Protein AF-A0A669QGY7-F1 (afdb_monomer_lite)

pLDDT: mean 76.97, std 15.68, range [46.59, 95.19]

Sequence (82 aa):
MAQTLQMEIPNFGNSILECLNEQRLQGLYCDVSVVVKGHAFKAHRAVLAASSSYFRDLFNSTPPPRGRGLAKPLPHGVNMGL

Structure (mmCIF, N/CA/C/O backbone):
data_AF-A0A669QGY7-F1
#
_entry.id   AF-A0A669QGY7-F1
#
loop_
_atom_site.group_PDB
_atom_site.id
_atom_site.type_symbol
_atom_site.label_atom_id
_atom_site.label_alt_id
_atom_site.label_comp_id
_atom_site.label_asym_id
_atom_site.label_entity_id
_atom_site.label_seq_id
_atom_site.pdbx_PDB_ins_code
_atom_site.Cartn_x
_atom_site.Cartn_y
_atom_site.Cartn_z
_atom_site.occupancy
_atom_site.B_iso_or_equiv
_atom_site.auth_seq_id
_atom_site.auth_comp_id
_atom_site.auth_asym_id
_atom_site.auth_atom_id
_atom_site.pdbx_PDB_model_num
ATOM 1 N N . MET A 1 1 ? 5.318 -7.974 -37.131 1.00 46.59 1 MET A N 1
ATOM 2 C CA . MET A 1 1 ? 5.520 -8.938 -36.029 1.00 46.59 1 MET A CA 1
ATOM 3 C C . MET A 1 1 ? 6.343 -8.225 -34.968 1.00 46.59 1 MET A C 1
ATOM 5 O O . MET A 1 1 ? 7.506 -7.947 -35.228 1.00 46.59 1 MET A O 1
ATOM 9 N N . ALA A 1 2 ? 5.736 -7.796 -33.859 1.00 50.97 2 ALA A N 1
ATOM 10 C CA . ALA A 1 2 ? 6.481 -7.158 -32.775 1.00 50.97 2 ALA A CA 1
ATOM 11 C C . ALA A 1 2 ? 7.160 -8.263 -31.960 1.00 50.97 2 ALA A C 1
ATOM 13 O O . ALA A 1 2 ? 6.477 -9.119 -31.404 1.00 50.97 2 ALA A O 1
ATOM 14 N N . GLN A 1 3 ? 8.491 -8.292 -31.960 1.00 53.72 3 GLN A N 1
ATOM 15 C CA . GLN A 1 3 ? 9.242 -9.205 -31.106 1.00 53.72 3 GLN A CA 1
ATOM 16 C C . GLN A 1 3 ? 9.284 -8.602 -29.705 1.00 53.72 3 GLN A C 1
ATOM 18 O O . GLN A 1 3 ? 9.899 -7.558 -29.488 1.00 53.72 3 GLN A O 1
ATOM 23 N N . THR A 1 4 ? 8.591 -9.233 -28.764 1.00 61.50 4 THR A N 1
ATOM 24 C CA . THR A 1 4 ? 8.677 -8.879 -27.350 1.00 61.50 4 THR A CA 1
ATOM 25 C C . THR A 1 4 ? 10.029 -9.362 -26.833 1.00 61.50 4 THR A C 1
ATOM 27 O O . THR A 1 4 ? 10.240 -10.562 -26.680 1.00 61.50 4 THR A O 1
ATOM 30 N N . LEU A 1 5 ? 10.962 -8.440 -26.593 1.00 59.66 5 LEU A N 1
ATOM 31 C CA . LEU A 1 5 ? 12.221 -8.740 -25.911 1.00 59.66 5 LEU A CA 1
ATOM 32 C C . LEU A 1 5 ? 11.906 -9.029 -24.440 1.00 59.66 5 LEU A C 1
ATOM 34 O O . LEU A 1 5 ? 11.734 -8.111 -23.638 1.00 59.66 5 LEU A O 1
ATOM 38 N N . GLN A 1 6 ? 11.778 -10.307 -24.091 1.00 59.66 6 GLN A N 1
ATOM 39 C CA . GLN A 1 6 ? 11.694 -10.736 -22.699 1.00 59.66 6 GLN A CA 1
ATOM 40 C C . GLN A 1 6 ? 13.088 -10.618 -22.075 1.00 59.66 6 GLN A C 1
ATOM 42 O O . GLN A 1 6 ? 13.911 -11.520 -22.184 1.00 59.66 6 GLN A O 1
ATOM 47 N N . MET A 1 7 ? 13.376 -9.473 -21.454 1.00 60.91 7 MET A N 1
ATOM 48 C CA . MET A 1 7 ? 14.477 -9.377 -20.499 1.00 60.91 7 MET A CA 1
ATOM 49 C C . MET A 1 7 ? 14.003 -9.958 -19.170 1.00 60.91 7 MET A C 1
ATOM 51 O O . MET A 1 7 ? 13.177 -9.355 -18.485 1.00 60.91 7 MET A O 1
ATOM 55 N N . GLU A 1 8 ? 14.526 -11.122 -18.800 1.00 66.31 8 GLU A N 1
ATOM 56 C CA . GLU A 1 8 ? 14.364 -11.656 -17.452 1.00 66.31 8 GLU A CA 1
ATOM 57 C C . GLU A 1 8 ? 15.439 -11.047 -16.553 1.00 66.31 8 GLU A C 1
ATOM 59 O O . GLU A 1 8 ? 16.614 -11.404 -16.620 1.0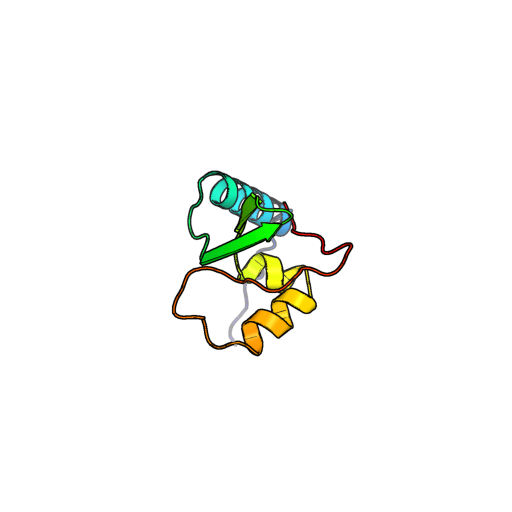0 66.31 8 GLU A O 1
ATOM 64 N N . ILE A 1 9 ? 15.042 -10.083 -15.720 1.00 74.88 9 ILE A N 1
ATOM 65 C CA . ILE A 1 9 ? 15.904 -9.577 -14.653 1.00 74.88 9 ILE A CA 1
ATOM 66 C C . ILE A 1 9 ? 15.812 -10.589 -13.498 1.00 74.88 9 ILE A C 1
ATOM 68 O O . ILE A 1 9 ? 14.740 -10.724 -12.896 1.00 74.88 9 ILE A O 1
ATOM 72 N N . PRO A 1 10 ? 16.890 -11.324 -13.172 1.00 79.88 10 PRO A N 1
ATOM 73 C CA . PRO A 1 10 ? 16.859 -12.274 -12.068 1.00 79.88 10 PRO A CA 1
ATOM 74 C C . PRO A 1 10 ? 16.544 -11.539 -10.760 1.00 79.88 10 PRO A C 1
ATOM 76 O O . PRO A 1 10 ? 17.037 -10.440 -10.521 1.00 79.88 10 PRO A O 1
ATOM 79 N N . ASN A 1 11 ? 15.709 -12.141 -9.910 1.00 83.38 11 ASN A N 1
ATOM 80 C CA . ASN A 1 11 ? 15.265 -11.578 -8.625 1.00 83.38 11 ASN A CA 1
ATOM 81 C C . ASN A 1 11 ? 14.502 -10.241 -8.694 1.00 83.38 11 ASN A C 1
ATOM 83 O O . ASN A 1 11 ? 14.306 -9.611 -7.655 1.00 83.38 11 ASN A O 1
ATOM 87 N N . PHE A 1 12 ? 14.000 -9.836 -9.866 1.00 86.38 12 PHE A N 1
ATOM 88 C CA . PHE A 1 12 ? 13.291 -8.563 -10.044 1.00 86.38 12 PHE A CA 1
ATOM 89 C C . PHE A 1 12 ? 12.181 -8.327 -9.013 1.00 86.38 12 PHE A C 1
ATOM 91 O O . PHE A 1 12 ? 12.111 -7.258 -8.413 1.00 86.38 12 PHE A O 1
ATOM 98 N N . GLY A 1 13 ? 11.348 -9.342 -8.753 1.00 87.06 13 GLY A N 1
ATOM 99 C CA . GLY A 1 13 ? 10.267 -9.237 -7.771 1.00 87.06 13 GLY A CA 1
ATOM 100 C C . GLY A 1 13 ? 10.764 -8.871 -6.369 1.00 87.06 13 GLY A C 1
ATOM 101 O O . GLY A 1 13 ? 10.204 -7.977 -5.742 1.00 87.06 13 GLY A O 1
ATOM 102 N N . ASN A 1 14 ? 11.849 -9.497 -5.908 1.00 88.44 14 ASN A N 1
ATOM 103 C CA . ASN A 1 14 ? 12.416 -9.229 -4.585 1.00 88.44 14 ASN A CA 1
ATOM 104 C C . ASN A 1 14 ? 13.010 -7.819 -4.507 1.00 88.44 14 ASN A C 1
ATOM 106 O O . ASN A 1 14 ? 12.723 -7.104 -3.553 1.00 88.44 14 ASN A O 1
ATOM 110 N N . SER A 1 15 ? 13.759 -7.389 -5.528 1.00 90.19 15 SER A N 1
ATOM 111 C CA . SER A 1 15 ? 14.325 -6.033 -5.576 1.00 90.19 15 SER A CA 1
ATOM 112 C C . SER A 1 15 ? 13.244 -4.948 -5.572 1.00 90.19 15 SER A C 1
ATOM 114 O O . SER A 1 15 ? 13.394 -3.915 -4.922 1.00 90.19 15 SER A O 1
ATOM 116 N N . ILE A 1 16 ? 12.121 -5.183 -6.259 1.00 91.88 16 ILE A N 1
ATOM 117 C CA . ILE A 1 16 ? 10.979 -4.262 -6.233 1.00 91.88 16 ILE A CA 1
ATOM 118 C C . ILE A 1 16 ? 10.322 -4.237 -4.851 1.00 91.88 16 ILE A C 1
ATOM 120 O O . ILE A 1 16 ? 10.026 -3.157 -4.345 1.00 91.88 16 ILE A O 1
ATOM 124 N N . LEU A 1 17 ? 10.106 -5.397 -4.224 1.00 91.06 17 LEU A N 1
ATOM 125 C CA . LEU A 1 17 ? 9.528 -5.463 -2.878 1.00 91.06 17 LEU A CA 1
ATOM 126 C C . LEU A 1 17 ? 10.415 -4.772 -1.835 1.00 91.06 17 LEU A C 1
ATOM 128 O O . LEU A 1 17 ? 9.892 -4.0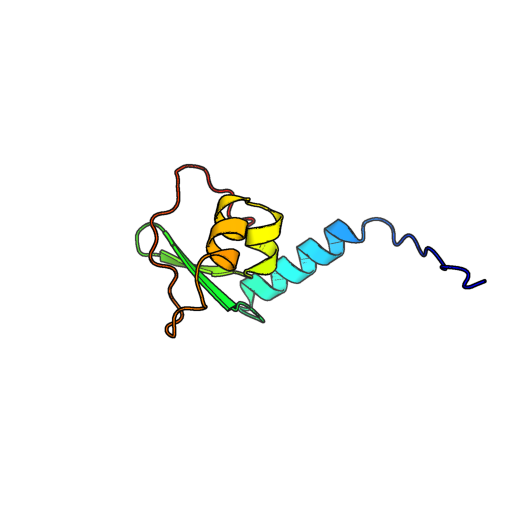68 -0.974 1.00 91.06 17 LEU A O 1
ATOM 132 N N . GLU A 1 18 ? 11.736 -4.912 -1.941 1.00 92.31 18 GLU A N 1
ATOM 133 C CA . GLU A 1 18 ? 12.702 -4.221 -1.083 1.00 92.31 18 GLU A CA 1
ATOM 134 C C . GLU A 1 18 ? 12.613 -2.697 -1.252 1.00 92.31 18 GLU A C 1
ATOM 136 O O . GLU A 1 18 ? 12.425 -1.975 -0.273 1.00 92.31 18 GLU A O 1
ATOM 141 N N . CYS A 1 19 ? 12.605 -2.203 -2.494 1.00 93.81 19 CYS A N 1
ATOM 142 C CA . CYS A 1 19 ? 12.449 -0.774 -2.769 1.00 93.81 19 CYS A CA 1
ATOM 143 C C . CYS A 1 19 ? 11.102 -0.220 -2.261 1.00 93.81 19 CYS A C 1
ATOM 145 O O . CYS A 1 19 ? 11.049 0.846 -1.644 1.00 93.81 19 CYS A O 1
ATOM 147 N N . LEU A 1 20 ? 9.997 -0.948 -2.465 1.00 93.50 20 LEU A N 1
ATOM 148 C CA . LEU A 1 20 ? 8.677 -0.556 -1.951 1.00 93.50 20 LEU A CA 1
ATOM 149 C C . LEU A 1 20 ? 8.657 -0.512 -0.418 1.00 93.50 20 LEU A C 1
ATOM 151 O O . LEU A 1 20 ? 8.015 0.359 0.175 1.00 93.50 20 LEU A O 1
ATOM 155 N N . ASN A 1 21 ? 9.388 -1.417 0.229 1.00 92.94 21 ASN A N 1
ATOM 156 C CA . ASN A 1 21 ? 9.532 -1.433 1.674 1.00 92.94 21 ASN A CA 1
ATOM 157 C C . ASN A 1 21 ? 10.289 -0.201 2.196 1.00 92.94 21 ASN A C 1
ATOM 159 O O . ASN A 1 21 ? 9.842 0.447 3.143 1.00 92.94 21 ASN A O 1
ATOM 163 N N . GLU A 1 22 ? 11.392 0.178 1.553 1.00 95.19 22 GLU A N 1
ATOM 164 C CA . GLU A 1 22 ? 12.135 1.398 1.891 1.00 95.19 22 GLU A CA 1
ATOM 165 C C . GLU A 1 22 ? 11.276 2.655 1.713 1.00 95.19 22 GLU A C 1
ATOM 167 O O . GLU A 1 22 ? 11.214 3.507 2.604 1.00 95.19 22 GLU A O 1
ATOM 172 N N . GLN A 1 23 ? 10.546 2.747 0.597 1.00 94.94 23 GLN A N 1
ATOM 173 C CA . GLN A 1 23 ? 9.607 3.842 0.347 1.00 94.94 23 GLN A CA 1
ATOM 174 C C . GLN A 1 23 ? 8.540 3.918 1.441 1.00 94.94 23 GLN A C 1
ATOM 176 O O . GLN A 1 23 ? 8.232 5.006 1.930 1.00 94.94 23 GLN A O 1
ATOM 181 N N . ARG A 1 24 ? 8.014 2.768 1.882 1.00 94.00 24 ARG A N 1
ATOM 182 C CA . ARG A 1 24 ? 7.040 2.691 2.976 1.00 94.00 24 ARG A CA 1
ATOM 183 C C . ARG A 1 24 ? 7.606 3.246 4.280 1.00 94.00 24 ARG A C 1
ATOM 185 O O . ARG A 1 24 ? 6.927 4.043 4.930 1.00 94.00 24 ARG A O 1
ATOM 192 N N . LEU A 1 25 ? 8.827 2.856 4.649 1.00 92.19 25 LEU A N 1
ATOM 193 C CA . LEU A 1 25 ? 9.504 3.333 5.862 1.00 92.19 25 LEU A CA 1
ATOM 194 C C . LEU A 1 25 ? 9.755 4.847 5.824 1.00 92.19 25 LEU A C 1
ATOM 196 O O . LEU A 1 25 ? 9.587 5.523 6.837 1.00 92.19 25 LEU A O 1
ATOM 200 N N . GLN A 1 26 ? 10.070 5.394 4.649 1.00 94.75 26 GLN A N 1
ATOM 201 C CA . GLN A 1 26 ? 10.223 6.838 4.433 1.00 94.75 26 GLN A CA 1
ATOM 202 C C . GLN A 1 26 ? 8.876 7.576 4.288 1.00 94.75 26 GLN A C 1
ATOM 204 O O . GLN A 1 26 ? 8.826 8.805 4.274 1.00 94.75 26 GLN A O 1
ATOM 209 N N . GLY A 1 27 ? 7.759 6.847 4.189 1.00 90.62 27 GLY A N 1
ATOM 210 C CA . GLY A 1 27 ? 6.428 7.406 3.957 1.00 90.62 27 GLY A CA 1
ATOM 211 C C . GLY A 1 27 ? 6.218 7.961 2.545 1.00 90.62 27 GLY A C 1
ATOM 212 O O . GLY A 1 27 ? 5.302 8.764 2.353 1.00 90.62 27 GLY A O 1
ATOM 213 N N . LEU A 1 28 ? 7.046 7.554 1.582 1.00 92.38 28 LEU A N 1
ATOM 214 C CA . LEU A 1 28 ? 6.974 7.956 0.182 1.00 92.38 28 LEU A CA 1
ATOM 215 C C . LE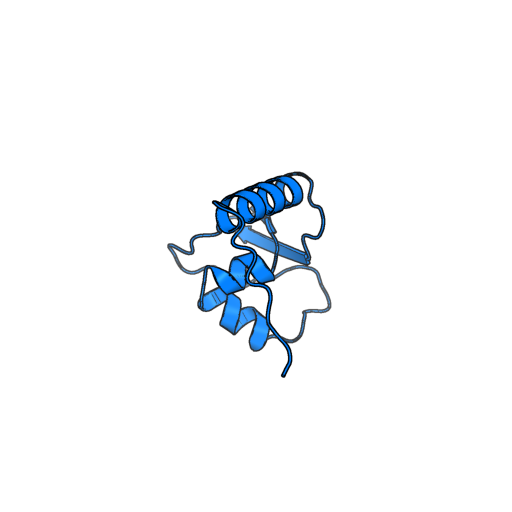U A 1 28 ? 5.904 7.156 -0.557 1.00 92.38 28 LEU A C 1
ATOM 217 O O . LEU A 1 28 ? 5.817 5.934 -0.433 1.00 92.38 28 LEU A O 1
ATOM 221 N N . TYR A 1 29 ? 5.087 7.864 -1.337 1.00 92.88 29 TYR A N 1
ATOM 222 C CA . TYR A 1 29 ? 4.006 7.301 -2.158 1.00 92.88 29 TYR A CA 1
ATOM 223 C C . TYR A 1 29 ? 2.935 6.510 -1.385 1.00 92.88 29 TYR A C 1
ATOM 225 O O . TYR A 1 29 ? 2.022 5.964 -1.998 1.00 92.88 29 TYR A O 1
ATOM 233 N N . CYS A 1 30 ? 3.004 6.473 -0.050 1.00 90.69 30 CYS A N 1
ATOM 234 C CA . CYS A 1 30 ? 1.980 5.875 0.794 1.00 90.69 30 CYS A CA 1
ATOM 235 C C . CYS A 1 30 ? 0.682 6.677 0.674 1.00 90.69 30 CYS A C 1
ATOM 237 O O . CYS A 1 30 ? 0.591 7.825 1.116 1.00 90.69 30 CYS A O 1
ATOM 239 N N . ASP A 1 31 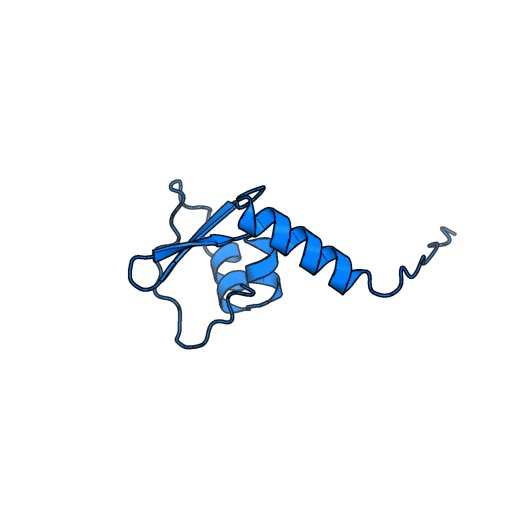? -0.329 6.050 0.093 1.00 90.94 31 ASP A N 1
ATOM 240 C CA . ASP A 1 31 ? -1.632 6.632 -0.216 1.00 90.94 31 ASP A CA 1
ATOM 241 C C . ASP A 1 31 ? -2.735 6.164 0.748 1.00 90.94 31 ASP A C 1
ATOM 243 O O . ASP A 1 31 ? -3.858 6.674 0.711 1.00 90.94 31 ASP A O 1
ATOM 247 N N . VAL A 1 32 ? -2.416 5.232 1.652 1.00 87.31 32 VAL A N 1
ATOM 248 C CA . VAL A 1 32 ? -3.314 4.747 2.700 1.00 87.31 32 VAL A CA 1
ATOM 249 C C . VAL A 1 32 ? -2.596 4.621 4.042 1.00 87.31 32 VAL A C 1
ATOM 251 O O . VAL A 1 32 ? -1.418 4.274 4.120 1.00 87.31 32 VAL A O 1
ATOM 254 N N . SER A 1 33 ? -3.340 4.878 5.117 1.00 88.38 33 SER A N 1
ATOM 255 C CA . SER A 1 33 ? -2.936 4.552 6.482 1.00 88.38 33 SER A CA 1
ATOM 256 C C . SER A 1 33 ? -3.919 3.557 7.076 1.00 88.38 33 SER A C 1
ATOM 258 O O . SER A 1 33 ? -5.134 3.772 7.044 1.00 88.38 33 SER A O 1
ATOM 260 N N . VAL A 1 34 ? -3.389 2.479 7.637 1.00 84.56 34 VAL A N 1
ATOM 261 C CA . VAL A 1 34 ? -4.171 1.429 8.276 1.00 84.56 34 VAL A CA 1
ATOM 262 C C . VAL A 1 34 ? -3.999 1.525 9.784 1.00 84.56 34 VAL A C 1
ATOM 264 O O . VAL A 1 34 ? -2.876 1.549 10.280 1.00 84.56 34 VAL A O 1
ATOM 267 N N . VAL A 1 35 ? -5.108 1.608 10.517 1.00 83.25 35 VAL A N 1
ATOM 268 C CA . VAL A 1 35 ? -5.086 1.778 11.973 1.00 83.25 35 VAL A CA 1
ATOM 269 C C . VAL A 1 35 ? -5.345 0.442 12.657 1.00 83.25 35 VAL A C 1
ATOM 271 O O . VAL A 1 35 ? -6.402 -0.158 12.478 1.00 83.25 35 VAL A O 1
ATOM 274 N N . VAL A 1 36 ? -4.396 -0.007 13.477 1.00 80.12 36 VAL A N 1
ATOM 275 C CA . VAL A 1 36 ? -4.495 -1.236 14.272 1.00 80.12 36 VAL A CA 1
ATOM 276 C C . VAL A 1 36 ? -4.295 -0.880 15.735 1.00 80.12 36 VAL A C 1
ATOM 278 O O . VAL A 1 36 ? -3.247 -0.358 16.102 1.00 80.12 36 VAL A O 1
ATOM 281 N N . LYS A 1 37 ? -5.293 -1.153 16.585 1.00 81.88 37 LYS A N 1
ATOM 282 C CA . LYS A 1 37 ? -5.217 -0.887 18.038 1.00 81.88 37 LYS A CA 1
ATOM 283 C C . LYS A 1 37 ? -4.718 0.539 18.355 1.00 81.88 37 LYS A C 1
ATOM 285 O O . LYS A 1 37 ? -3.818 0.729 19.167 1.00 81.88 37 LYS A O 1
ATOM 290 N N . GLY A 1 38 ? -5.248 1.537 17.644 1.00 81.75 38 GLY A N 1
ATOM 291 C CA . GLY A 1 38 ? -4.882 2.950 17.814 1.00 81.75 38 GLY A CA 1
ATOM 292 C C . GLY A 1 38 ? -3.564 3.387 17.159 1.00 81.75 38 GLY A C 1
ATOM 293 O O . GLY A 1 38 ? -3.271 4.577 17.159 1.00 81.75 38 GLY A O 1
ATOM 294 N N . HIS A 1 39 ? -2.798 2.476 16.556 1.00 81.88 39 HIS A N 1
ATOM 295 C CA . HIS A 1 39 ? -1.547 2.794 15.865 1.00 81.88 39 HIS A CA 1
ATOM 296 C C . HIS A 1 39 ? -1.771 2.849 14.355 1.00 81.88 39 HIS A C 1
ATOM 298 O O . HIS A 1 39 ? -2.345 1.924 13.783 1.00 81.88 39 HIS A O 1
ATOM 304 N N . ALA A 1 40 ? -1.330 3.929 13.709 1.00 84.56 40 ALA A N 1
ATOM 305 C CA . ALA A 1 40 ? -1.474 4.118 12.269 1.00 84.56 40 ALA A CA 1
ATOM 306 C C . ALA A 1 40 ? -0.209 3.677 11.519 1.00 84.56 40 ALA A C 1
ATOM 308 O O . ALA A 1 40 ? 0.884 4.167 11.790 1.00 84.56 40 ALA A O 1
ATOM 309 N N . PHE A 1 41 ? -0.381 2.807 10.529 1.00 88.12 41 PHE A N 1
ATOM 310 C CA . PHE A 1 41 ? 0.677 2.302 9.660 1.00 88.12 41 PHE A CA 1
ATOM 311 C C . PHE A 1 41 ? 0.459 2.819 8.244 1.00 88.12 41 PHE A C 1
ATOM 313 O O . PHE A 1 41 ? -0.575 2.544 7.635 1.00 88.12 41 PHE A O 1
ATOM 320 N N . LYS A 1 42 ? 1.426 3.569 7.714 1.00 89.62 42 LYS A N 1
ATOM 321 C CA . LYS A 1 42 ? 1.415 3.988 6.309 1.00 89.62 42 LYS A CA 1
ATOM 322 C C . LYS A 1 42 ? 1.720 2.789 5.413 1.00 89.62 42 LYS A C 1
ATOM 324 O O . LYS A 1 42 ? 2.610 2.001 5.729 1.00 89.62 42 LYS A O 1
ATOM 329 N N . ALA A 1 43 ? 1.007 2.674 4.302 1.00 92.06 43 ALA A N 1
ATOM 330 C CA . ALA A 1 43 ? 1.196 1.612 3.325 1.00 92.06 43 ALA A CA 1
ATOM 331 C C . ALA A 1 43 ? 0.798 2.077 1.918 1.00 92.06 43 ALA A C 1
ATOM 333 O O . ALA A 1 43 ? 0.198 3.140 1.740 1.00 92.06 43 ALA A O 1
ATOM 334 N N . HIS A 1 44 ? 1.106 1.244 0.926 1.00 91.50 44 HIS A N 1
ATOM 335 C CA . HIS A 1 44 ? 0.669 1.415 -0.457 1.00 91.50 44 HIS A CA 1
ATOM 336 C C . HIS A 1 44 ? -0.555 0.539 -0.727 1.00 91.50 44 HIS A C 1
ATOM 338 O O . HIS A 1 44 ? -0.508 -0.680 -0.530 1.00 91.50 44 HIS A O 1
ATOM 344 N N . ARG A 1 45 ? -1.645 1.126 -1.235 1.00 89.62 45 ARG A N 1
ATOM 345 C CA . ARG A 1 45 ? -2.867 0.378 -1.590 1.00 89.62 45 ARG A CA 1
ATOM 346 C C . ARG A 1 45 ? -2.588 -0.747 -2.580 1.00 89.62 45 ARG A C 1
ATOM 348 O O . ARG A 1 45 ? -3.159 -1.825 -2.444 1.00 89.62 45 ARG A O 1
ATOM 355 N N . ALA A 1 46 ? -1.700 -0.509 -3.546 1.00 90.94 46 ALA A N 1
ATOM 356 C CA . ALA A 1 46 ? -1.335 -1.490 -4.564 1.00 90.94 46 ALA A CA 1
ATOM 357 C C . ALA A 1 46 ? -0.710 -2.756 -3.954 1.00 90.94 46 ALA A C 1
ATOM 359 O O . ALA A 1 46 ? -1.125 -3.864 -4.286 1.00 90.94 46 ALA A O 1
ATOM 360 N N . VAL A 1 47 ? 0.228 -2.591 -3.014 1.00 91.62 47 VAL A N 1
ATOM 361 C CA . VAL A 1 47 ? 0.891 -3.712 -2.328 1.00 91.62 47 VAL A CA 1
ATOM 362 C C . VAL A 1 47 ? -0.116 -4.492 -1.485 1.00 91.62 47 VAL A C 1
ATOM 364 O O . VAL A 1 47 ? -0.196 -5.712 -1.602 1.00 91.62 47 VAL A O 1
ATOM 367 N N . LEU A 1 48 ? -0.948 -3.792 -0.709 1.00 90.12 48 LEU A N 1
ATOM 368 C CA . LEU A 1 48 ? -1.997 -4.414 0.103 1.00 90.12 48 LEU A CA 1
ATOM 369 C C . LEU A 1 48 ? -3.034 -5.174 -0.749 1.00 90.12 48 LEU A C 1
ATOM 371 O O . LEU A 1 48 ? -3.451 -6.267 -0.379 1.00 90.12 48 LEU A O 1
ATOM 375 N N . ALA A 1 49 ? -3.446 -4.631 -1.899 1.00 90.06 49 ALA A N 1
ATOM 376 C CA . ALA A 1 49 ? -4.370 -5.299 -2.823 1.00 90.06 49 ALA A CA 1
ATOM 377 C C . ALA A 1 49 ? -3.755 -6.528 -3.511 1.00 90.06 49 ALA A C 1
ATOM 379 O O . ALA A 1 49 ? -4.456 -7.500 -3.820 1.00 90.06 49 ALA A O 1
ATOM 380 N N . ALA A 1 50 ? -2.451 -6.477 -3.790 1.00 90.25 50 ALA A N 1
ATOM 381 C CA . ALA A 1 50 ? -1.722 -7.594 -4.370 1.00 90.25 50 ALA A CA 1
ATOM 382 C C . ALA A 1 50 ? -1.610 -8.749 -3.365 1.00 90.25 50 ALA A C 1
ATOM 384 O O . ALA A 1 50 ? -1.877 -9.893 -3.732 1.00 90.25 50 ALA A O 1
ATOM 385 N N . SER A 1 51 ? -1.301 -8.446 -2.099 1.00 87.94 51 SER A N 1
ATOM 386 C CA . SER A 1 51 ? -1.086 -9.444 -1.046 1.00 87.94 51 SER A CA 1
ATOM 387 C C . SER A 1 51 ? -2.365 -9.955 -0.372 1.00 87.94 51 SER A C 1
ATOM 389 O O . SER A 1 51 ? -2.347 -11.031 0.220 1.00 87.94 51 SER A O 1
ATOM 391 N N . SER A 1 52 ? -3.480 -9.220 -0.450 1.00 86.88 52 SER A N 1
ATOM 392 C CA . SER A 1 52 ? -4.715 -9.553 0.267 1.00 86.88 52 SER A CA 1
ATOM 393 C C . SER A 1 52 ? -5.968 -9.258 -0.553 1.00 86.88 52 SER A C 1
ATOM 395 O O . SER A 1 52 ? -6.223 -8.121 -0.957 1.00 86.88 52 SER A O 1
ATOM 397 N N . SER A 1 53 ? -6.809 -10.280 -0.743 1.00 85.44 53 SER A N 1
ATOM 398 C CA . SER A 1 53 ? -8.120 -10.134 -1.391 1.00 85.44 53 SER A CA 1
ATOM 399 C C . SER A 1 53 ? -9.045 -9.194 -0.618 1.00 85.44 53 SER A C 1
ATOM 401 O O . SER A 1 53 ? -9.755 -8.410 -1.234 1.00 85.44 53 SER A O 1
ATOM 403 N N . TYR A 1 54 ? -8.964 -9.175 0.718 1.00 85.06 54 TYR A N 1
ATOM 404 C CA . TYR A 1 54 ? -9.724 -8.234 1.544 1.00 85.06 54 TYR A CA 1
ATOM 405 C C . TYR A 1 54 ? -9.429 -6.784 1.155 1.00 85.06 54 TYR A C 1
ATOM 407 O O . TYR A 1 54 ? -10.347 -6.004 0.908 1.00 85.06 54 TYR A O 1
ATOM 415 N N . PHE A 1 55 ? -8.148 -6.417 1.067 1.00 86.50 55 PHE A N 1
ATOM 416 C CA . PHE A 1 55 ? -7.762 -5.066 0.669 1.00 86.50 55 PHE A CA 1
ATOM 417 C C . PHE A 1 55 ? -8.069 -4.789 -0.798 1.00 86.50 55 PHE A C 1
ATOM 419 O O . PHE A 1 55 ? -8.489 -3.681 -1.123 1.00 86.50 55 PHE A O 1
ATOM 426 N N . ARG A 1 56 ? -7.917 -5.787 -1.673 1.00 87.88 56 ARG A N 1
ATOM 427 C CA . ARG A 1 56 ? -8.290 -5.679 -3.085 1.00 87.88 56 ARG A CA 1
ATOM 428 C C . ARG A 1 56 ? -9.758 -5.300 -3.243 1.00 87.88 56 ARG A C 1
ATOM 430 O O . ARG A 1 56 ? -10.054 -4.268 -3.840 1.00 87.88 56 ARG A O 1
ATOM 437 N N . ASP A 1 57 ? -10.654 -6.075 -2.643 1.00 88.69 57 ASP A N 1
ATOM 438 C CA . ASP A 1 57 ? -12.097 -5.857 -2.722 1.00 88.69 57 ASP A CA 1
ATOM 439 C C . ASP A 1 57 ? -12.486 -4.552 -2.031 1.00 88.69 57 ASP A C 1
ATOM 441 O O . ASP A 1 57 ? -13.298 -3.784 -2.550 1.00 88.69 57 ASP A O 1
ATOM 445 N N . LEU A 1 58 ? -11.855 -4.243 -0.896 1.00 85.00 58 LEU A N 1
ATOM 446 C CA . LEU A 1 58 ? -12.061 -2.993 -0.177 1.00 85.00 58 LEU A CA 1
ATOM 447 C C . LEU A 1 58 ? -11.684 -1.777 -1.031 1.00 85.00 58 LEU A C 1
ATOM 449 O O . LEU A 1 58 ? -12.441 -0.810 -1.087 1.00 85.00 58 LEU A O 1
ATOM 453 N N . PHE A 1 59 ? -10.554 -1.803 -1.734 1.00 85.88 59 PHE A N 1
ATOM 454 C CA . PHE A 1 59 ? -10.144 -0.685 -2.583 1.00 85.88 59 PHE A CA 1
ATOM 455 C C . PHE A 1 59 ? -10.927 -0.580 -3.890 1.00 85.88 59 P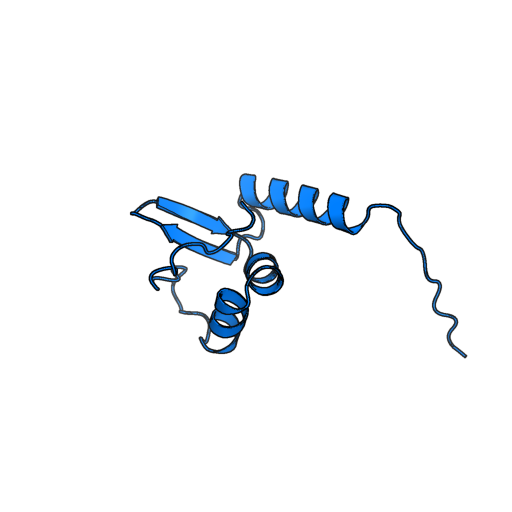HE A C 1
ATOM 457 O O . PHE A 1 59 ? -10.995 0.523 -4.426 1.00 85.88 59 PHE A O 1
ATOM 464 N N . ASN A 1 60 ? -11.521 -1.677 -4.364 1.00 83.44 60 ASN A N 1
ATOM 465 C CA . ASN A 1 60 ? -12.358 -1.696 -5.564 1.00 83.44 60 ASN A CA 1
ATOM 466 C C . ASN A 1 60 ? -13.814 -1.285 -5.274 1.00 83.44 60 ASN A C 1
ATOM 468 O O . ASN A 1 60 ? -14.471 -0.680 -6.114 1.00 83.44 60 ASN A O 1
ATOM 472 N N . SER A 1 61 ? -14.314 -1.598 -4.074 1.00 72.75 61 SER A N 1
ATOM 473 C CA . SER A 1 61 ? -15.718 -1.386 -3.684 1.00 72.75 61 SER A CA 1
ATOM 474 C C . SER A 1 61 ? -15.970 -0.056 -2.977 1.00 72.75 61 SER A C 1
ATOM 476 O O . SER A 1 61 ? -17.118 0.368 -2.856 1.00 72.75 61 SER A O 1
ATOM 478 N N . THR A 1 62 ? -14.925 0.604 -2.469 1.00 62.66 62 THR A N 1
ATOM 479 C CA . THR A 1 62 ? -15.069 1.897 -1.792 1.00 62.66 62 THR A CA 1
ATOM 480 C C . THR A 1 62 ? -14.501 3.005 -2.681 1.00 62.66 62 THR A C 1
ATOM 482 O O . THR A 1 62 ? -13.287 3.006 -2.911 1.00 62.66 62 THR A O 1
ATOM 485 N N . PRO A 1 63 ? -15.309 3.974 -3.164 1.00 57.28 63 PRO A N 1
ATOM 486 C CA . PRO A 1 63 ? -14.747 5.199 -3.725 1.00 57.28 63 PRO A CA 1
ATOM 487 C C . PRO A 1 63 ? -13.839 5.837 -2.663 1.00 57.28 63 PRO A C 1
ATOM 489 O O . PRO A 1 63 ? -14.166 5.750 -1.473 1.00 57.28 63 PRO A O 1
ATOM 492 N N . PRO A 1 64 ? -12.685 6.418 -3.045 1.00 52.34 64 PRO A N 1
ATOM 493 C CA . PRO A 1 64 ? -11.707 6.903 -2.081 1.00 52.34 64 PRO A CA 1
ATOM 494 C C . PRO A 1 64 ? -12.407 7.848 -1.095 1.00 52.34 64 PRO A C 1
ATOM 496 O O . PRO A 1 64 ? -12.997 8.845 -1.528 1.00 52.34 64 PRO A O 1
ATOM 499 N N . PRO A 1 65 ? -12.411 7.543 0.217 1.00 52.03 65 PRO A N 1
ATOM 500 C CA . PRO A 1 65 ? -12.973 8.463 1.184 1.00 52.03 65 PRO A CA 1
ATOM 501 C C . PRO A 1 65 ? -12.207 9.780 1.063 1.00 52.03 65 PRO A C 1
ATOM 503 O O . PRO A 1 65 ? -10.980 9.794 0.982 1.00 52.03 65 PRO A O 1
ATOM 506 N N . ARG A 1 66 ? -12.922 10.910 1.080 1.00 57.34 66 ARG A N 1
ATOM 507 C CA . ARG A 1 66 ? -12.337 12.267 1.063 1.00 57.34 66 ARG A CA 1
ATOM 508 C C . ARG A 1 66 ? -11.472 12.583 2.304 1.00 57.34 66 ARG A C 1
ATOM 510 O O . ARG A 1 66 ? -11.065 13.721 2.500 1.00 57.34 66 ARG A O 1
ATOM 517 N N . GLY A 1 67 ? -11.163 11.582 3.129 1.00 53.25 67 GLY A N 1
ATOM 518 C CA . GLY A 1 67 ? -10.265 11.639 4.273 1.00 53.25 67 GLY A CA 1
ATOM 519 C C . GLY A 1 67 ? -9.413 10.371 4.331 1.00 53.25 67 GLY A C 1
ATOM 520 O O . GLY A 1 67 ? -9.915 9.268 4.145 1.00 53.25 67 GLY A O 1
ATOM 521 N N . ARG A 1 68 ? -8.118 10.555 4.598 1.00 54.69 68 ARG A N 1
ATOM 522 C CA . ARG A 1 68 ? -6.993 9.591 4.583 1.00 54.69 68 ARG A CA 1
ATOM 523 C C . ARG A 1 68 ? -7.107 8.336 5.483 1.00 54.69 68 ARG A C 1
ATOM 525 O O . ARG A 1 68 ? -6.095 7.694 5.745 1.00 54.69 68 ARG A O 1
ATOM 532 N N . GLY A 1 69 ? -8.287 7.976 5.985 1.00 53.66 69 GLY A N 1
ATOM 533 C CA . GLY A 1 69 ? -8.463 6.901 6.964 1.00 53.66 69 GLY A CA 1
ATOM 534 C C . GLY A 1 69 ? -9.366 5.777 6.471 1.00 53.66 69 GLY A C 1
ATOM 535 O O . GLY A 1 69 ? -10.548 5.991 6.212 1.00 53.66 69 GLY A O 1
ATOM 536 N N . LEU A 1 70 ? -8.830 4.557 6.412 1.00 60.50 70 LEU A N 1
ATOM 537 C CA . LEU A 1 70 ? -9.615 3.339 6.229 1.00 60.50 70 LEU A CA 1
ATOM 538 C C . LEU A 1 70 ? -9.986 2.798 7.621 1.00 60.50 70 LEU A C 1
ATOM 540 O O . LEU A 1 70 ? -9.276 1.978 8.193 1.00 60.50 70 LEU A O 1
ATOM 544 N N . ALA A 1 71 ? -11.073 3.303 8.207 1.00 55.53 71 ALA A N 1
ATOM 545 C CA . ALA A 1 71 ? -11.498 2.958 9.570 1.00 55.53 71 ALA A CA 1
ATOM 546 C C . ALA A 1 71 ? -12.356 1.675 9.637 1.00 55.53 71 ALA A C 1
ATOM 548 O O . ALA A 1 71 ? -13.333 1.619 10.380 1.00 55.53 71 ALA A O 1
ATOM 549 N N . LYS A 1 72 ? -12.031 0.647 8.839 1.00 60.19 72 LYS A N 1
ATOM 550 C CA . LYS A 1 72 ? -12.681 -0.667 8.960 1.00 60.19 72 LYS A CA 1
ATOM 551 C C . LYS A 1 72 ? -11.812 -1.594 9.814 1.00 60.19 72 LYS A C 1
ATOM 553 O O . LYS A 1 72 ? -10.607 -1.657 9.564 1.00 60.19 72 LYS A O 1
ATOM 558 N N . PRO A 1 73 ? -12.391 -2.308 10.796 1.00 58.06 73 PRO A N 1
ATOM 559 C CA . PRO A 1 73 ? -11.644 -3.266 11.599 1.00 58.06 73 PRO A CA 1
ATOM 560 C C . PRO A 1 73 ? -11.036 -4.331 10.681 1.00 58.06 73 PRO A C 1
ATOM 562 O O . PRO A 1 73 ? -11.725 -4.896 9.832 1.00 58.06 73 PRO A O 1
ATOM 565 N N . LEU A 1 74 ? -9.731 -4.568 10.816 1.00 60.97 74 LEU A N 1
ATOM 566 C CA . LEU A 1 74 ? -9.058 -5.619 10.058 1.00 60.97 74 LEU A CA 1
ATOM 567 C C . LEU A 1 74 ? -9.463 -6.982 10.614 1.00 60.97 74 LEU A C 1
ATOM 569 O O . LEU A 1 74 ? -9.486 -7.144 11.838 1.00 60.97 74 LEU A O 1
ATOM 573 N N . PRO A 1 75 ? -9.740 -7.971 9.751 1.00 60.06 75 PRO A N 1
ATOM 574 C CA . PRO A 1 75 ? -9.869 -9.342 10.206 1.00 60.06 75 PRO A CA 1
ATOM 575 C C . PRO A 1 75 ? -8.578 -9.818 10.893 1.00 60.06 75 PRO A C 1
ATOM 577 O O . PRO A 1 75 ? -7.470 -9.374 10.580 1.00 60.06 75 PRO A O 1
ATOM 580 N N . HIS A 1 76 ? -8.719 -10.732 11.852 1.00 54.53 76 HIS A N 1
ATOM 581 C CA . HIS A 1 76 ? -7.579 -11.360 12.516 1.00 54.53 76 HIS A CA 1
ATOM 582 C C . HIS A 1 76 ? -6.743 -12.118 11.470 1.00 54.53 76 HIS A C 1
ATOM 584 O O . HIS A 1 76 ? -7.282 -12.947 10.742 1.00 54.53 76 HIS A O 1
ATOM 590 N N . GLY A 1 77 ? -5.441 -11.826 11.383 1.00 55.19 77 GLY A N 1
ATOM 591 C CA . GLY A 1 77 ? -4.520 -12.526 10.478 1.00 55.19 77 GLY A CA 1
ATOM 592 C C . GLY A 1 77 ? -4.312 -11.894 9.097 1.00 55.19 77 GLY A C 1
ATOM 593 O O . GLY A 1 77 ? -3.725 -12.537 8.232 1.00 55.19 77 GLY A O 1
ATOM 594 N N . VAL A 1 78 ? -4.741 -10.647 8.863 1.00 56.72 78 VAL A N 1
ATOM 595 C CA . VAL A 1 78 ? -4.355 -9.939 7.631 1.00 56.72 78 VAL A CA 1
ATOM 596 C C . VAL A 1 78 ? -2.846 -9.698 7.634 1.00 56.72 78 VAL A C 1
ATOM 598 O O . VAL A 1 78 ? -2.330 -8.943 8.457 1.00 56.72 78 VAL A O 1
ATOM 601 N N . ASN A 1 79 ? -2.141 -10.339 6.701 1.00 55.25 79 ASN A N 1
ATOM 602 C CA . ASN A 1 79 ? -0.733 -10.067 6.455 1.00 55.25 79 ASN A CA 1
ATOM 603 C C . ASN A 1 79 ? -0.618 -8.681 5.808 1.00 55.25 79 ASN A C 1
ATOM 605 O O . ASN A 1 79 ? -1.019 -8.470 4.665 1.00 55.25 79 ASN A O 1
ATOM 609 N N . MET A 1 80 ? -0.116 -7.725 6.582 1.00 58.62 80 MET A N 1
ATOM 610 C CA . MET A 1 80 ? 0.012 -6.331 6.164 1.00 58.62 80 MET A CA 1
ATOM 611 C C . MET A 1 80 ? 1.212 -6.099 5.235 1.00 58.62 80 MET A C 1
ATOM 613 O O . MET A 1 80 ? 1.420 -4.965 4.812 1.00 58.62 80 MET A O 1
ATOM 617 N N . GLY A 1 81 ? 1.998 -7.141 4.925 1.00 54.78 81 GLY A N 1
ATOM 618 C CA . GLY A 1 81 ? 3.224 -7.023 4.133 1.00 54.78 81 GLY A CA 1
ATOM 619 C C . GLY A 1 81 ? 4.214 -6.008 4.716 1.00 54.78 81 GLY A C 1
ATOM 620 O O . GLY A 1 81 ? 4.948 -5.381 3.955 1.00 54.78 81 GLY A O 1
ATOM 621 N N . LEU A 1 82 ? 4.157 -5.791 6.038 1.00 51.50 82 LEU A N 1
ATOM 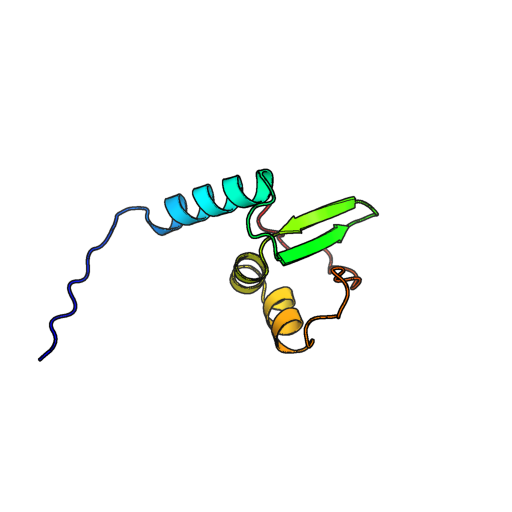622 C CA . LEU A 1 82 ? 5.037 -4.896 6.792 1.00 51.50 82 LEU A CA 1
ATOM 623 C C . LEU A 1 82 ? 6.270 -5.635 7.293 1.00 51.50 82 LEU A C 1
ATOM 625 O O . LEU A 1 82 ? 6.127 -6.824 7.652 1.00 51.50 82 LEU A O 1
#

Secondary structure (DSSP, 8-state):
---------TTHHHHHHHHHHHHHHHT-S--EEEEETTEEEEE-HHHHHHH-HHHHHHHHHSPPPSSSEE-SPPPTT-----

Foldseek 3Di:
DDDDPPDDDPPPVVVVLVVQVVCQVVLHCQQAWEADPNDTGGHHLVVLLVQDVVSVCVPVVDDPPPDRYPPDDDPPPRPPSD

InterPro domains:
  IPR000210 BTB/POZ domain [PF00651] (20-62)
  IPR000210 BTB/POZ domain [PS50097] (30-61)
  IPR011333 SKP1/BTB/POZ domain superfamily [G3DSA:3.30.710.10] (1-78)
  IPR011333 SKP1/BTB/POZ domain superfamily [SSF54695] (3-63)
  IPR050457 Zinc finger and BTB domain-containing [PTHR46105] (2-60)

Organism: Phasianus colchicus (NCBI:txid9054)

Radius of gyration: 15.61 Å; chains: 1; bounding box: 33×25×54 Å